Protein AF-A0A925BAC1-F1 (afdb_monomer_lite)

Radius of gyration: 27.64 Å; chains: 1; bounding box: 59×22×70 Å

Sequence (118 aa):
MSTNPIHIFDTTLRDGEQSPGASLNIDEKLEIARQLERLGVDVIEAGFPISSPGDFEAVRRIAALVQNATGRKAKTELFIRKFARVYTPIVVFLALGLTFIPYFSIENYVFNEWLYRA

Foldseek 3Di:
DDPDDDAAEEECQAVQCVDPPRHDALVNLLVVLVVCLVVVHPYYDNHDLVPDVRSVVSVVVSVVSNVVVVPDDDPVVVVVVVVCVPVVVVVVVVLVCQQCVVVVPPPPDDNVVSNVVD

Secondary structure (DSSP, 8-state):
---PPP--EE-HHHHHHTSTT----HHHHHHHHHHHHHTT-SEE----TTS-HHHHHHHHHHHHHHHHHHT---HHHHHHHHHHHHHHHHHHHHHHHHHHTGGGT-TT--HHHHHHH-

Structure (mmCIF, N/CA/C/O backbone):
data_AF-A0A925BAC1-F1
#
_entry.id   AF-A0A925BAC1-F1
#
loop_
_atom_site.group_PDB
_atom_site.id
_atom_site.type_symbol
_atom_site.label_atom_id
_atom_site.label_alt_id
_atom_site.label_comp_id
_atom_site.label_asym_id
_atom_site.label_entity_id
_atom_site.label_seq_id
_atom_site.pdbx_PDB_ins_code
_atom_site.Cartn_x
_atom_site.Cartn_y
_atom_site.Cartn_z
_atom_site.occupancy
_atom_site.B_iso_or_equiv
_atom_site.auth_seq_id
_atom_site.auth_comp_id
_atom_site.auth_asym_id
_atom_site.auth_atom_id
_atom_site.pdbx_PDB_model_num
ATOM 1 N N . MET A 1 1 ? -20.297 -2.056 -21.819 1.00 49.75 1 MET A N 1
ATOM 2 C CA . MET A 1 1 ? -20.835 -2.425 -20.492 1.00 49.75 1 MET A CA 1
ATOM 3 C C . MET A 1 1 ? -20.147 -1.544 -19.466 1.00 49.75 1 MET A C 1
ATOM 5 O O . MET A 1 1 ? -18.925 -1.522 -19.463 1.00 49.75 1 MET A O 1
ATOM 9 N N . SER A 1 2 ? -20.898 -0.774 -18.675 1.00 57.78 2 SER A N 1
ATOM 10 C CA . SER A 1 2 ? -20.331 -0.030 -17.543 1.00 57.78 2 SER A CA 1
ATOM 11 C C . SER A 1 2 ? -19.982 -1.032 -16.448 1.00 57.78 2 SER A C 1
ATOM 13 O O . SER A 1 2 ? -20.880 -1.671 -15.904 1.00 57.78 2 SER A O 1
ATOM 15 N N . THR A 1 3 ? -18.699 -1.224 -16.159 1.00 69.62 3 THR A N 1
ATOM 16 C CA . THR A 1 3 ? -18.260 -2.010 -15.004 1.00 69.62 3 THR A CA 1
ATOM 17 C C . THR A 1 3 ? -18.364 -1.121 -13.772 1.00 69.62 3 THR A C 1
ATOM 19 O O . THR A 1 3 ? -17.439 -0.365 -13.481 1.00 69.62 3 THR A O 1
ATOM 22 N N . ASN A 1 4 ? -19.498 -1.169 -13.073 1.00 83.44 4 ASN A N 1
ATOM 23 C CA . ASN A 1 4 ? -19.579 -0.551 -11.753 1.00 83.44 4 ASN A CA 1
ATOM 24 C C . ASN A 1 4 ? -18.695 -1.365 -10.795 1.00 83.44 4 ASN A C 1
ATOM 26 O O . ASN A 1 4 ? -18.922 -2.572 -10.669 1.00 83.44 4 ASN A O 1
ATOM 30 N N . PRO A 1 5 ? -17.682 -0.753 -10.158 1.00 82.25 5 PRO A N 1
ATOM 31 C CA . PRO A 1 5 ? -16.868 -1.449 -9.174 1.00 82.25 5 PRO A CA 1
ATOM 32 C C . PRO A 1 5 ? -17.745 -1.868 -7.986 1.00 82.25 5 PRO A C 1
ATOM 34 O O . PRO A 1 5 ? -18.562 -1.086 -7.500 1.00 82.25 5 PRO A O 1
ATOM 37 N N . ILE A 1 6 ? -17.603 -3.121 -7.552 1.00 87.69 6 ILE A N 1
ATOM 38 C CA . ILE A 1 6 ? -18.215 -3.628 -6.319 1.00 87.69 6 ILE A CA 1
ATOM 39 C C . ILE A 1 6 ? -17.236 -3.328 -5.188 1.00 87.69 6 ILE A C 1
ATOM 41 O O . ILE A 1 6 ? -16.074 -3.708 -5.293 1.00 87.69 6 ILE A O 1
ATOM 45 N N . HIS A 1 7 ? -17.715 -2.673 -4.132 1.00 90.06 7 HIS A N 1
ATOM 46 C CA . HIS A 1 7 ? -16.934 -2.397 -2.929 1.00 90.06 7 HIS A CA 1
ATOM 47 C C . HIS A 1 7 ? -17.448 -3.231 -1.755 1.00 90.06 7 HIS A C 1
ATOM 49 O O . HIS A 1 7 ? -18.659 -3.344 -1.550 1.00 90.06 7 HIS A O 1
ATOM 55 N N . ILE A 1 8 ? -16.524 -3.790 -0.982 1.00 91.88 8 ILE A N 1
ATOM 56 C CA . ILE A 1 8 ? -16.779 -4.554 0.234 1.00 91.88 8 ILE A CA 1
ATOM 57 C C . ILE A 1 8 ? -16.604 -3.623 1.437 1.00 91.88 8 ILE A C 1
ATOM 59 O O . ILE A 1 8 ? -15.530 -3.067 1.665 1.00 91.88 8 ILE A O 1
ATOM 63 N N . PHE A 1 9 ? -17.675 -3.468 2.209 1.00 94.31 9 PHE A N 1
ATOM 64 C CA . PHE A 1 9 ? -17.715 -2.692 3.445 1.00 94.31 9 PHE A CA 1
ATOM 65 C C . PHE A 1 9 ? -17.906 -3.644 4.628 1.00 94.31 9 PHE A C 1
ATOM 67 O O . PHE A 1 9 ? -18.839 -4.446 4.610 1.00 94.31 9 PHE A O 1
ATOM 74 N N . ASP A 1 10 ? -17.039 -3.557 5.636 1.00 95.38 10 ASP A N 1
ATOM 75 C CA . ASP A 1 10 ? -17.048 -4.442 6.803 1.00 95.38 10 ASP A CA 1
ATOM 76 C C . ASP A 1 10 ? -17.233 -3.662 8.114 1.00 95.38 10 ASP A C 1
ATOM 78 O O . ASP A 1 10 ? -16.545 -2.666 8.359 1.00 95.38 10 ASP A O 1
ATOM 82 N N . THR A 1 11 ? -18.144 -4.138 8.969 1.00 93.56 11 THR A N 1
ATOM 83 C CA . THR A 1 11 ? -18.478 -3.538 10.274 1.00 93.56 11 THR A CA 1
ATOM 84 C C . THR A 1 11 ? -18.026 -4.367 11.473 1.00 93.56 11 THR A C 1
ATOM 86 O O . THR A 1 11 ? -18.348 -4.019 12.609 1.00 93.56 11 THR A O 1
ATOM 89 N N . THR A 1 12 ? -17.252 -5.437 11.265 1.00 93.12 12 THR A N 1
ATOM 90 C CA . THR A 1 12 ? -16.894 -6.420 12.302 1.00 93.12 12 THR A CA 1
ATOM 91 C C . THR A 1 12 ? -16.284 -5.766 13.540 1.00 93.12 12 THR A C 1
ATOM 93 O O . THR A 1 12 ? -16.608 -6.144 14.663 1.00 93.12 12 THR A O 1
ATOM 96 N N . LEU A 1 13 ? -15.418 -4.764 13.358 1.00 92.38 13 LEU A N 1
ATOM 97 C CA . LEU A 1 13 ? -14.750 -4.079 14.470 1.00 92.38 13 LEU A CA 1
ATOM 98 C C . LEU A 1 13 ? -15.701 -3.222 15.310 1.00 92.38 13 LEU A C 1
ATOM 100 O O . LEU A 1 13 ? -15.531 -3.153 16.524 1.00 92.38 13 LEU A O 1
ATOM 104 N N . ARG A 1 14 ? -16.687 -2.578 14.678 1.00 90.50 14 ARG A N 1
ATOM 105 C CA . ARG A 1 14 ? -17.700 -1.771 15.364 1.00 90.50 14 ARG A CA 1
ATOM 106 C C . ARG A 1 14 ? -18.752 -2.656 16.028 1.00 90.50 14 ARG A C 1
ATOM 108 O O . ARG A 1 14 ? -19.011 -2.505 17.218 1.00 90.50 14 ARG A O 1
ATOM 115 N N . ASP A 1 15 ? -19.360 -3.561 15.268 1.00 88.62 15 ASP A N 1
ATOM 116 C CA . ASP A 1 15 ? -20.514 -4.344 15.725 1.00 88.62 15 ASP A CA 1
ATOM 117 C C . ASP A 1 15 ? -20.095 -5.491 16.658 1.00 88.62 15 ASP A C 1
ATOM 119 O O . ASP A 1 15 ? -20.841 -5.878 17.562 1.00 88.62 15 ASP A O 1
ATOM 123 N N . GLY A 1 16 ? -18.871 -6.006 16.494 1.00 84.56 16 GLY A N 1
ATOM 124 C CA . GLY A 1 16 ? -18.306 -7.049 17.349 1.00 84.56 16 GLY A CA 1
ATOM 125 C C . GLY A 1 16 ? -18.188 -6.624 18.812 1.00 84.56 16 GLY A C 1
ATOM 126 O O . GLY A 1 16 ? -18.440 -7.432 19.697 1.00 84.56 16 GLY A O 1
ATOM 127 N N . GLU A 1 17 ? -17.891 -5.352 19.078 1.00 80.94 17 GLU A N 1
ATOM 128 C CA . GLU A 1 17 ? -17.818 -4.792 20.436 1.00 80.94 17 GLU A CA 1
ATOM 129 C C . GLU A 1 17 ? -19.199 -4.451 21.027 1.00 80.94 17 GLU A C 1
ATOM 131 O O . GLU A 1 17 ? -19.353 -4.314 22.239 1.00 80.94 17 GLU A O 1
ATOM 136 N N . GLN A 1 18 ? -20.232 -4.333 20.186 1.00 79.06 18 GLN A N 1
ATOM 137 C CA . GLN A 1 18 ? -21.615 -4.109 20.627 1.00 79.06 18 GLN A CA 1
ATOM 138 C C . GLN A 1 18 ? -22.332 -5.413 21.011 1.00 79.06 18 GLN A C 1
ATOM 140 O O . GLN A 1 18 ? -23.448 -5.379 21.537 1.00 79.06 18 GLN A O 1
ATOM 145 N N . SER A 1 19 ? -21.700 -6.565 20.773 1.00 81.25 19 SER A N 1
ATOM 146 C CA . SER A 1 19 ? -22.251 -7.870 21.124 1.00 81.25 19 SER A CA 1
ATOM 147 C C . SER A 1 19 ? -22.075 -8.161 22.625 1.00 81.25 19 SER A C 1
ATOM 149 O O . SER A 1 19 ? -20.984 -7.981 23.169 1.00 81.25 19 SER A O 1
ATOM 151 N N . PRO A 1 20 ? -23.115 -8.643 23.334 1.00 78.19 20 PRO A N 1
ATOM 152 C CA . PRO A 1 20 ? -23.018 -8.944 24.761 1.00 78.19 20 PRO A CA 1
ATOM 153 C C . PRO A 1 20 ? -21.889 -9.935 25.068 1.00 78.19 20 PRO A C 1
ATOM 155 O O . PRO A 1 20 ? -21.842 -11.027 24.507 1.00 78.19 20 PRO A O 1
ATOM 158 N N . GLY A 1 21 ? -20.991 -9.562 25.982 1.00 77.25 21 GLY A N 1
ATOM 159 C CA . GLY A 1 21 ? -19.849 -10.398 26.371 1.00 77.25 21 GLY A CA 1
ATOM 160 C C . GLY A 1 21 ? -18.669 -10.378 25.393 1.00 77.25 21 GLY A C 1
ATOM 161 O O . GLY A 1 21 ? -17.663 -11.027 25.670 1.00 77.25 21 GLY A O 1
ATOM 162 N N . ALA A 1 22 ? -18.751 -9.618 24.299 1.00 74.00 22 ALA A N 1
ATOM 163 C CA . ALA A 1 22 ? -17.647 -9.389 23.379 1.00 74.00 22 ALA A CA 1
ATOM 164 C C . ALA A 1 22 ? -17.096 -7.975 23.599 1.00 74.00 22 ALA A C 1
ATOM 166 O O . ALA A 1 22 ? -17.654 -6.984 23.142 1.00 74.00 22 ALA A O 1
ATOM 167 N N . SER A 1 23 ? -15.998 -7.880 24.344 1.00 80.12 23 SER A N 1
ATOM 168 C CA . SER A 1 23 ? -15.219 -6.650 24.474 1.00 80.12 23 SER A CA 1
ATOM 169 C C . SER A 1 23 ? -13.878 -6.899 23.808 1.00 80.12 23 SER A C 1
ATOM 171 O O . SER A 1 23 ? -13.166 -7.818 24.206 1.00 80.12 23 SER A O 1
ATOM 173 N N . LEU A 1 24 ? -13.569 -6.122 22.771 1.00 86.25 24 LEU A N 1
ATOM 174 C CA . LEU A 1 24 ? -12.311 -6.240 22.046 1.00 86.25 24 LEU A CA 1
ATOM 175 C C . LEU A 1 24 ? -11.313 -5.240 22.615 1.00 86.25 24 LEU A C 1
ATOM 177 O O . LEU A 1 24 ? -11.563 -4.033 22.626 1.00 86.25 24 LEU A O 1
ATOM 181 N N . ASN A 1 25 ? -10.152 -5.722 23.035 1.00 89.44 25 ASN A N 1
ATOM 182 C CA . ASN A 1 25 ? -9.044 -4.835 23.353 1.00 89.44 25 ASN A CA 1
ATOM 183 C C . ASN A 1 25 ? -8.399 -4.274 22.067 1.00 89.44 25 ASN A C 1
ATOM 185 O O . ASN A 1 25 ? -8.677 -4.709 20.947 1.00 89.44 25 ASN A O 1
ATOM 189 N N . ILE A 1 26 ? -7.516 -3.283 22.219 1.00 90.31 26 ILE A N 1
ATOM 190 C CA . ILE A 1 26 ? -6.866 -2.607 21.083 1.00 90.31 26 ILE A CA 1
ATOM 191 C C . ILE A 1 26 ? -6.090 -3.594 20.196 1.00 90.31 26 ILE A C 1
ATOM 193 O O . ILE A 1 26 ? -6.121 -3.468 18.972 1.00 90.31 26 ILE A O 1
ATOM 197 N N . ASP A 1 27 ? -5.403 -4.570 20.787 1.00 91.50 27 ASP A N 1
ATOM 198 C CA . ASP A 1 27 ? -4.573 -5.523 20.047 1.00 91.50 27 ASP A CA 1
ATOM 199 C C . ASP A 1 27 ? -5.429 -6.532 19.265 1.00 91.50 27 ASP A C 1
ATOM 201 O O . ASP A 1 27 ? -5.118 -6.841 18.114 1.00 91.50 27 ASP A O 1
ATOM 205 N N . GLU A 1 28 ? -6.557 -6.971 19.828 1.00 92.00 28 GLU A N 1
ATOM 206 C CA . GLU A 1 28 ? -7.553 -7.799 19.135 1.00 92.00 28 GLU A CA 1
ATOM 207 C C . GLU A 1 28 ? -8.182 -7.048 17.957 1.00 92.00 28 GLU A C 1
ATOM 209 O O . GLU A 1 28 ? -8.260 -7.590 16.851 1.00 92.00 28 GLU A O 1
ATOM 214 N N . LYS A 1 29 ? -8.555 -5.773 18.155 1.00 92.50 29 LYS A N 1
ATOM 215 C CA . LYS A 1 29 ? -9.055 -4.915 17.068 1.00 92.50 29 LYS A CA 1
ATOM 216 C C . LYS A 1 29 ? -8.017 -4.780 15.946 1.00 92.50 29 LYS A C 1
ATOM 218 O O . LYS A 1 29 ? -8.367 -4.834 14.769 1.00 92.50 29 LYS A O 1
ATOM 223 N N . LEU A 1 30 ? -6.732 -4.644 16.281 1.00 93.00 30 LEU A N 1
ATOM 224 C CA . LEU A 1 30 ? -5.656 -4.562 15.287 1.00 93.00 30 LEU A CA 1
ATOM 225 C C . LEU A 1 30 ? -5.449 -5.866 14.516 1.00 93.00 30 LEU A C 1
ATOM 227 O O . LEU A 1 30 ? -5.160 -5.818 13.318 1.00 93.00 30 LEU A O 1
ATOM 231 N N . GLU A 1 31 ? -5.583 -7.013 15.177 1.00 93.12 31 GLU A N 1
ATOM 232 C CA . GLU A 1 31 ? -5.455 -8.306 14.509 1.00 93.12 31 GLU A CA 1
ATOM 233 C C . GLU A 1 31 ? -6.620 -8.548 13.546 1.00 93.12 31 GLU A C 1
ATOM 235 O O . GLU A 1 31 ? -6.385 -8.891 12.388 1.00 93.12 31 GLU A O 1
ATOM 240 N N . ILE A 1 32 ? -7.858 -8.266 13.962 1.00 93.44 32 ILE A N 1
ATOM 241 C CA . ILE A 1 32 ? -9.029 -8.346 13.078 1.00 93.44 32 ILE A CA 1
ATOM 242 C C . ILE A 1 32 ? -8.869 -7.382 11.894 1.00 93.44 32 ILE A C 1
ATOM 244 O O . ILE A 1 32 ? -9.021 -7.800 10.746 1.00 93.44 32 ILE A O 1
ATOM 248 N N . ALA A 1 33 ? -8.476 -6.126 12.137 1.00 94.00 33 ALA A N 1
ATOM 249 C CA . ALA A 1 33 ? -8.243 -5.146 11.074 1.00 94.00 33 ALA A CA 1
ATOM 250 C C . ALA A 1 33 ? -7.205 -5.624 10.044 1.00 94.00 33 ALA A C 1
ATOM 252 O O . ALA A 1 33 ? -7.377 -5.419 8.842 1.00 94.00 33 ALA A O 1
ATOM 253 N N . ARG A 1 34 ? -6.142 -6.300 10.499 1.00 92.38 34 ARG A N 1
ATOM 254 C CA . ARG A 1 34 ? -5.124 -6.896 9.624 1.00 92.38 34 ARG A CA 1
ATOM 255 C C . ARG A 1 34 ? -5.691 -8.028 8.768 1.00 92.38 34 ARG A C 1
ATOM 257 O O . ARG A 1 34 ? -5.309 -8.151 7.607 1.00 92.38 34 ARG A O 1
ATOM 264 N N . GLN A 1 35 ? -6.573 -8.861 9.317 1.00 93.06 35 GLN A N 1
ATOM 265 C CA . GLN A 1 35 ? -7.205 -9.930 8.541 1.00 93.06 35 GLN A CA 1
ATOM 266 C C . GLN A 1 35 ? -8.192 -9.369 7.510 1.00 93.06 35 GLN A C 1
ATOM 268 O O . GLN A 1 35 ? -8.154 -9.803 6.361 1.00 93.06 35 GLN A O 1
ATOM 273 N N . LEU A 1 36 ? -9.009 -8.376 7.879 1.00 93.06 36 LEU A N 1
ATOM 274 C CA . LEU A 1 36 ? -9.928 -7.698 6.955 1.00 93.06 36 LEU A CA 1
ATOM 275 C C . LEU A 1 36 ? -9.179 -7.045 5.784 1.00 93.06 36 LEU A C 1
ATOM 277 O O . LEU A 1 36 ? -9.564 -7.212 4.629 1.00 93.06 36 LEU A O 1
ATOM 281 N N . GLU A 1 37 ? -8.055 -6.381 6.063 1.00 90.12 37 GLU A N 1
ATOM 282 C CA . GLU A 1 37 ? -7.184 -5.820 5.025 1.00 90.12 37 GLU A C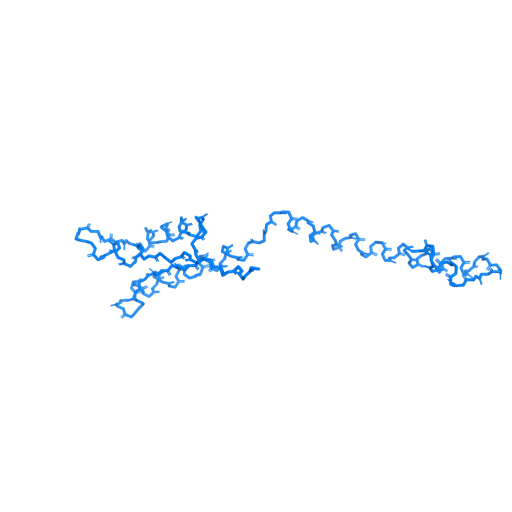A 1
ATOM 283 C C . GLU A 1 37 ? -6.629 -6.909 4.099 1.00 90.12 37 GLU A C 1
ATOM 285 O O . GLU A 1 37 ? -6.727 -6.800 2.878 1.00 90.12 37 GLU A O 1
ATOM 290 N N . ARG A 1 38 ? -6.122 -8.011 4.662 1.00 88.31 38 ARG A N 1
ATOM 291 C CA . ARG A 1 38 ? -5.588 -9.138 3.887 1.00 88.31 38 ARG A CA 1
ATOM 292 C C . ARG A 1 38 ? -6.648 -9.832 3.021 1.00 88.31 38 ARG A C 1
ATOM 294 O O . ARG A 1 38 ? -6.295 -10.410 1.992 1.00 88.31 38 ARG A O 1
ATOM 301 N N . LEU A 1 39 ? -7.916 -9.800 3.430 1.00 90.06 39 LEU A N 1
ATOM 302 C CA . LEU A 1 39 ? -9.054 -10.300 2.651 1.00 90.06 39 LEU A CA 1
ATOM 303 C C . LEU A 1 39 ? -9.452 -9.359 1.503 1.00 90.06 39 LEU A C 1
ATOM 305 O O . LEU A 1 39 ? -10.235 -9.763 0.646 1.00 90.06 39 LEU A O 1
ATOM 309 N N . GLY A 1 40 ? -8.891 -8.148 1.448 1.00 88.19 40 GLY A N 1
ATOM 310 C CA . GLY A 1 40 ? -9.173 -7.170 0.401 1.00 88.19 40 GLY A CA 1
ATOM 311 C C . GLY A 1 40 ? -10.470 -6.396 0.621 1.00 88.19 40 GLY A C 1
ATOM 312 O O . GLY A 1 40 ? -11.096 -5.995 -0.354 1.00 88.19 40 GLY A O 1
ATOM 313 N N . VAL A 1 41 ? -10.889 -6.204 1.876 1.00 91.94 41 VAL A N 1
ATOM 314 C CA . VAL A 1 41 ? -12.013 -5.318 2.211 1.00 91.94 41 VAL A CA 1
ATOM 315 C C . VAL A 1 41 ? -11.659 -3.875 1.835 1.00 91.94 41 VAL A C 1
ATOM 317 O O . VAL A 1 41 ? -10.601 -3.376 2.218 1.00 91.94 41 VAL A O 1
ATOM 320 N N . ASP A 1 42 ? -12.546 -3.193 1.108 1.00 90.38 42 ASP A N 1
ATOM 321 C CA . ASP A 1 42 ? -12.320 -1.818 0.647 1.00 90.38 42 ASP A CA 1
ATOM 322 C C . ASP A 1 42 ? -12.458 -0.792 1.777 1.00 90.38 42 ASP A C 1
ATOM 324 O O . ASP A 1 42 ? -11.715 0.190 1.835 1.00 90.38 42 ASP A O 1
ATOM 328 N N . VAL A 1 43 ? -13.431 -0.996 2.669 1.00 91.56 43 VAL A N 1
ATOM 329 C CA . VAL A 1 43 ? -13.753 -0.064 3.753 1.00 91.56 43 VAL A CA 1
ATOM 330 C C . VAL A 1 43 ? -14.001 -0.831 5.046 1.00 91.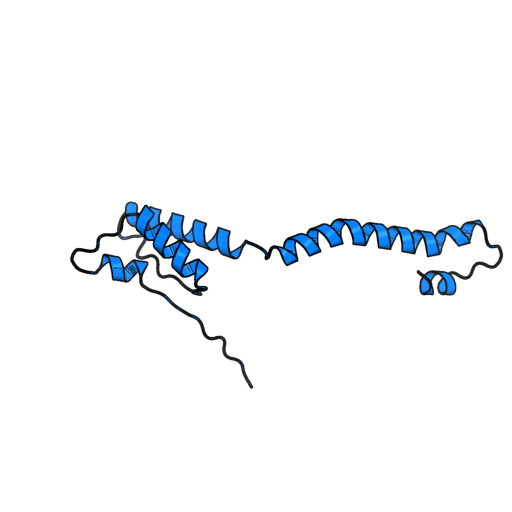56 43 VAL A C 1
ATOM 332 O O . VAL A 1 43 ? -14.853 -1.713 5.100 1.00 91.56 43 VAL A O 1
ATOM 335 N N . ILE A 1 44 ? -13.273 -0.459 6.100 1.00 93.69 44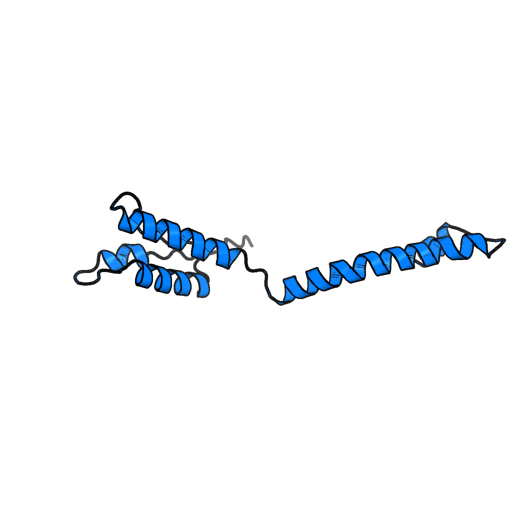 ILE A N 1
ATOM 336 C CA . ILE A 1 44 ? -13.393 -1.047 7.437 1.00 93.69 44 ILE A CA 1
ATOM 337 C C . ILE A 1 44 ? -13.954 0.010 8.387 1.00 93.69 44 ILE A C 1
ATOM 339 O O . ILE A 1 44 ? -13.350 1.071 8.571 1.00 93.69 44 ILE A O 1
ATOM 343 N N . GLU A 1 45 ? -15.073 -0.288 9.037 1.00 94.25 45 GLU A N 1
ATOM 344 C CA . GLU A 1 45 ? -15.627 0.553 10.091 1.00 94.25 45 GLU A CA 1
ATOM 345 C C . GLU A 1 45 ? -15.006 0.201 11.451 1.00 94.25 45 GLU A C 1
ATOM 347 O O . GLU A 1 45 ? -15.395 -0.752 12.119 1.00 94.25 45 GLU A O 1
ATOM 352 N N . ALA A 1 46 ? -14.009 0.987 11.865 1.00 92.25 46 ALA A N 1
ATOM 353 C CA . ALA A 1 46 ? -13.182 0.717 13.045 1.00 92.25 46 ALA A CA 1
ATOM 354 C C . ALA A 1 46 ? -13.814 1.111 14.402 1.00 92.25 46 ALA A C 1
ATOM 356 O O . ALA A 1 46 ? -13.171 0.937 15.437 1.00 92.25 46 ALA A O 1
ATOM 357 N N . GLY A 1 47 ? -15.033 1.662 14.405 1.00 90.19 47 GLY A N 1
ATOM 358 C CA . GLY A 1 47 ? -15.728 2.165 15.596 1.00 90.19 47 GLY A CA 1
ATOM 359 C C . GLY A 1 47 ? -15.768 3.696 15.687 1.00 90.19 47 GLY A C 1
ATOM 360 O O . GLY A 1 47 ? -15.617 4.401 14.689 1.00 90.19 47 GLY A O 1
ATOM 361 N N . PHE A 1 48 ? -15.988 4.221 16.896 1.00 90.38 48 PHE A N 1
ATOM 362 C CA . PHE A 1 48 ? -16.223 5.648 17.145 1.00 90.38 48 PHE A CA 1
ATOM 363 C C . PHE A 1 48 ? -15.088 6.273 17.980 1.00 90.38 48 PHE A C 1
ATOM 365 O O . PHE A 1 48 ? -15.084 6.123 19.200 1.00 90.38 48 PHE A O 1
ATOM 372 N N . PRO A 1 49 ? -14.159 7.047 17.379 1.00 91.12 49 PRO A N 1
ATOM 373 C CA . PRO A 1 49 ? -13.017 7.637 18.093 1.00 91.12 49 PRO A CA 1
ATOM 374 C C . PRO A 1 49 ? -13.396 8.573 19.245 1.00 91.12 49 PRO A C 1
ATOM 376 O O . PRO A 1 49 ? -12.587 8.831 20.127 1.00 91.12 49 PRO A O 1
ATOM 379 N N . ILE A 1 50 ? -14.608 9.132 19.207 1.00 92.75 50 ILE A N 1
ATOM 380 C CA . ILE A 1 50 ? -15.102 10.082 20.208 1.00 92.75 50 ILE A CA 1
ATOM 381 C C . ILE A 1 50 ? -15.623 9.391 21.476 1.00 92.75 50 ILE A C 1
ATOM 383 O O . ILE A 1 50 ? -15.789 10.052 22.497 1.00 92.75 50 ILE A O 1
ATOM 387 N N . SER A 1 51 ? -15.877 8.080 21.429 1.00 89.56 51 SER A N 1
ATOM 388 C CA . SER A 1 51 ? -16.470 7.336 22.545 1.00 89.56 51 SER A CA 1
ATOM 389 C C . SER A 1 51 ? -15.549 7.268 23.759 1.00 89.56 51 SER A C 1
ATOM 391 O O . SER A 1 51 ? -16.009 7.394 24.893 1.00 89.56 51 SER A O 1
ATOM 393 N N . SER A 1 52 ? -14.245 7.083 23.538 1.00 89.88 52 SER A N 1
ATOM 394 C CA . SER A 1 52 ? -13.256 7.004 24.609 1.00 89.88 52 SER A CA 1
ATOM 395 C C . SER A 1 52 ? -11.827 7.254 24.098 1.00 89.88 52 SER A C 1
ATOM 397 O O . SER A 1 52 ? -11.557 7.089 22.905 1.00 89.88 52 SER A O 1
ATOM 399 N N . PRO A 1 53 ? -10.862 7.578 24.984 1.00 91.44 53 PRO A N 1
ATOM 400 C CA . PRO A 1 53 ? -9.444 7.622 24.616 1.00 91.44 53 PRO A CA 1
ATOM 401 C C . PRO A 1 53 ? -8.912 6.290 24.062 1.00 91.44 53 PRO A C 1
ATOM 403 O O . PRO A 1 53 ? -8.011 6.287 23.224 1.00 91.44 53 PRO A O 1
ATOM 406 N N . GLY A 1 54 ? -9.468 5.160 24.517 1.00 89.12 54 GLY A N 1
ATOM 407 C CA . GLY A 1 54 ? -9.113 3.828 24.025 1.00 89.12 54 GLY A CA 1
ATOM 408 C C . GLY A 1 54 ? -9.580 3.601 22.588 1.00 89.12 54 GLY A C 1
ATOM 409 O O . GLY A 1 54 ? -8.799 3.136 21.760 1.00 89.12 54 GLY A O 1
ATOM 410 N N . ASP A 1 55 ? -10.812 4.005 22.269 1.00 90.19 55 ASP A N 1
ATOM 411 C CA . ASP A 1 55 ? -11.356 3.928 20.908 1.00 90.19 55 ASP A CA 1
ATOM 412 C C . ASP A 1 55 ? -10.619 4.854 19.950 1.00 90.19 55 ASP A C 1
ATOM 414 O O . ASP A 1 55 ? -10.316 4.469 18.820 1.00 90.19 55 ASP A O 1
ATOM 418 N N . PHE A 1 56 ? -10.258 6.054 20.411 1.00 93.62 56 PHE A N 1
ATOM 419 C CA . PHE A 1 56 ? -9.418 6.958 19.638 1.00 93.62 56 PHE A CA 1
ATOM 420 C C . PHE A 1 56 ? -8.087 6.301 19.256 1.00 93.62 56 PHE A C 1
ATOM 422 O O . PHE A 1 56 ? -7.701 6.301 18.084 1.00 93.62 56 PHE A O 1
ATOM 429 N N . GLU A 1 57 ? -7.390 5.709 20.230 1.00 94.25 57 GLU A N 1
ATOM 430 C CA . GLU A 1 57 ? -6.107 5.050 19.986 1.00 94.25 57 GLU A CA 1
ATOM 431 C C . GLU A 1 57 ? -6.260 3.813 19.089 1.00 94.25 57 GLU A C 1
ATOM 433 O O . GLU A 1 57 ? -5.432 3.603 18.199 1.00 94.25 57 GLU A O 1
ATOM 438 N N . ALA A 1 58 ? -7.330 3.031 19.262 1.00 92.88 58 ALA A N 1
ATOM 439 C CA . ALA A 1 58 ? -7.638 1.891 18.404 1.00 92.88 58 ALA A CA 1
ATOM 440 C C . ALA A 1 58 ? -7.818 2.325 16.943 1.00 92.88 58 ALA A C 1
ATOM 442 O O . ALA A 1 58 ? -7.092 1.843 16.070 1.00 92.88 58 ALA A O 1
ATOM 443 N N . VAL A 1 59 ? -8.711 3.287 16.675 1.00 94.44 59 VAL A N 1
ATOM 444 C CA . VAL A 1 59 ? -8.964 3.780 15.311 1.00 94.44 59 VAL A CA 1
ATOM 445 C C . VAL A 1 59 ? -7.701 4.392 14.706 1.00 94.44 59 VAL A C 1
ATOM 447 O O . VAL A 1 59 ? -7.378 4.116 13.548 1.00 94.44 59 VAL A O 1
ATOM 450 N N . ARG A 1 60 ? -6.925 5.157 15.485 1.00 95.31 60 ARG A N 1
ATOM 451 C CA . ARG A 1 60 ? -5.652 5.737 15.031 1.00 95.31 60 ARG A CA 1
ATOM 452 C C . ARG A 1 60 ? -4.657 4.660 14.592 1.00 95.31 60 ARG A C 1
ATOM 454 O O . ARG A 1 60 ? -4.029 4.794 13.540 1.00 95.31 60 ARG A O 1
ATOM 461 N N . ARG A 1 61 ? -4.491 3.595 15.384 1.00 94.88 61 ARG A N 1
ATOM 462 C CA . ARG A 1 61 ? -3.572 2.495 15.055 1.00 94.88 61 ARG A CA 1
ATOM 463 C C . ARG A 1 61 ? -4.064 1.668 13.871 1.00 94.88 61 ARG A C 1
ATOM 465 O O . ARG A 1 61 ? -3.249 1.319 13.021 1.00 94.88 61 ARG A O 1
ATOM 472 N N . ILE A 1 62 ? -5.367 1.395 13.788 1.00 93.69 62 ILE A N 1
ATOM 473 C CA . ILE A 1 62 ? -5.974 0.675 12.659 1.00 93.69 62 ILE A CA 1
ATOM 474 C C . ILE A 1 62 ? -5.746 1.448 11.359 1.00 93.69 62 ILE A C 1
ATOM 476 O O . ILE A 1 62 ? -5.244 0.878 10.393 1.00 93.69 62 ILE A O 1
ATOM 480 N N . ALA A 1 63 ? -6.014 2.757 11.349 1.00 92.50 63 ALA A N 1
ATOM 481 C CA . AL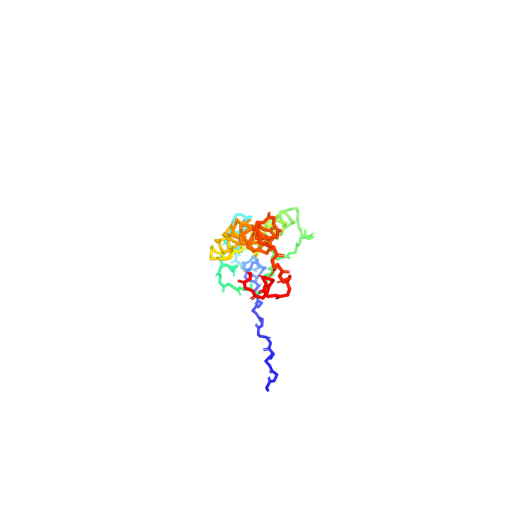A A 1 63 ? -5.779 3.601 10.180 1.00 92.50 63 ALA A CA 1
ATOM 482 C C . ALA A 1 63 ? -4.309 3.562 9.728 1.00 92.50 63 ALA A C 1
ATOM 484 O O . ALA A 1 63 ? -4.025 3.384 8.542 1.00 92.50 63 ALA A O 1
ATOM 485 N N . ALA A 1 64 ? -3.364 3.659 10.670 1.00 91.44 64 ALA A N 1
ATOM 486 C CA . ALA A 1 64 ? -1.937 3.561 10.367 1.00 91.44 64 ALA A CA 1
ATOM 487 C C . ALA A 1 64 ? -1.542 2.174 9.826 1.00 91.44 64 ALA A C 1
ATOM 489 O O . ALA A 1 64 ? -0.695 2.072 8.936 1.00 91.44 64 ALA A O 1
ATOM 490 N N . LEU A 1 65 ? -2.137 1.098 10.347 1.00 89.12 65 LEU A N 1
ATOM 491 C CA . LEU A 1 65 ? -1.890 -0.270 9.890 1.00 89.12 65 LEU A CA 1
ATOM 492 C C . LEU A 1 65 ? -2.354 -0.460 8.443 1.00 89.12 65 LEU A C 1
ATOM 494 O O . LEU A 1 65 ? -1.564 -0.917 7.614 1.00 89.12 65 LEU A O 1
ATOM 498 N N . VAL A 1 66 ? -3.593 -0.068 8.139 1.00 85.75 66 VAL A N 1
ATOM 499 C CA . VAL A 1 66 ? -4.202 -0.239 6.812 1.00 85.75 66 VAL A CA 1
ATOM 500 C C . VAL A 1 66 ? -3.476 0.610 5.765 1.00 85.75 66 VAL A C 1
ATOM 502 O O . VAL A 1 66 ? -3.087 0.088 4.723 1.00 85.75 66 VAL A O 1
ATOM 505 N N . GLN A 1 67 ? -3.160 1.878 6.061 1.00 81.62 67 GLN A N 1
ATOM 506 C CA . GLN A 1 67 ? -2.398 2.741 5.141 1.00 81.62 67 GLN A CA 1
ATOM 507 C C . GLN A 1 67 ? -1.024 2.160 4.776 1.00 81.62 67 GLN A C 1
ATOM 509 O O . GLN A 1 67 ? -0.616 2.178 3.611 1.00 81.62 67 GLN A O 1
ATOM 514 N N . ASN A 1 68 ? -0.305 1.618 5.762 1.00 74.69 68 ASN A N 1
ATOM 515 C CA . ASN A 1 68 ? 0.994 0.989 5.527 1.00 74.69 68 ASN A CA 1
ATOM 516 C C . ASN A 1 68 ? 0.892 -0.286 4.685 1.00 74.69 68 ASN A C 1
ATOM 518 O O . ASN A 1 68 ? 1.873 -0.660 4.041 1.00 74.69 68 ASN A O 1
ATOM 522 N N . ALA A 1 69 ? -0.250 -0.971 4.708 1.00 72.06 69 ALA A N 1
ATOM 523 C CA . ALA A 1 69 ? -0.478 -2.178 3.932 1.00 72.06 69 ALA A CA 1
ATOM 524 C C . ALA A 1 69 ? -0.838 -1.849 2.474 1.00 72.06 69 ALA A C 1
ATOM 526 O O . ALA A 1 69 ? -0.180 -2.359 1.567 1.00 72.06 69 ALA A O 1
ATOM 527 N N . THR A 1 70 ? -1.733 -0.881 2.240 1.00 69.31 70 THR A N 1
ATOM 528 C CA . THR A 1 70 ? -2.070 -0.379 0.892 1.00 69.31 70 THR A CA 1
ATOM 529 C C . THR A 1 70 ? -0.856 0.218 0.169 1.00 69.31 70 THR A C 1
ATOM 531 O O . THR A 1 70 ? -0.720 0.107 -1.049 1.00 69.31 70 THR A O 1
ATOM 534 N N . GLY A 1 71 ? 0.084 0.817 0.909 1.00 67.69 71 GLY A N 1
ATOM 535 C CA . GLY A 1 71 ? 1.340 1.330 0.354 1.00 67.69 71 GLY A CA 1
ATOM 536 C C . GLY A 1 71 ? 2.325 0.252 -0.127 1.00 67.69 71 GLY A C 1
ATOM 537 O O . GLY A 1 71 ? 3.318 0.579 -0.790 1.00 67.69 71 GLY A O 1
ATOM 538 N N . ARG A 1 72 ? 2.098 -1.034 0.181 1.00 71.75 72 ARG A N 1
ATOM 539 C CA . ARG A 1 72 ? 3.004 -2.122 -0.214 1.00 71.75 72 ARG A CA 1
ATOM 540 C C . ARG A 1 72 ? 2.831 -2.435 -1.691 1.00 71.75 72 ARG A C 1
ATOM 542 O O . ARG A 1 72 ? 1.927 -3.148 -2.109 1.00 71.75 72 ARG A O 1
ATOM 549 N N . LYS A 1 73 ? 3.773 -1.945 -2.493 1.00 74.25 73 LYS A N 1
ATOM 550 C CA . LYS A 1 73 ? 3.904 -2.356 -3.891 1.00 74.25 73 LYS A CA 1
ATOM 551 C C . LYS A 1 73 ? 4.186 -3.854 -3.986 1.00 74.25 73 LYS A C 1
ATOM 553 O O . LYS A 1 73 ? 4.948 -4.403 -3.183 1.00 74.25 73 LYS A O 1
ATOM 558 N N . ALA A 1 74 ? 3.609 -4.503 -4.995 1.00 80.69 74 ALA A N 1
ATOM 559 C CA . ALA A 1 74 ? 3.850 -5.916 -5.255 1.00 80.69 74 ALA A CA 1
ATOM 560 C C . ALA A 1 74 ? 5.356 -6.188 -5.421 1.00 80.69 74 ALA A C 1
ATOM 562 O O . ALA A 1 74 ? 6.091 -5.373 -5.987 1.00 80.69 74 ALA A O 1
ATOM 563 N N . LYS A 1 75 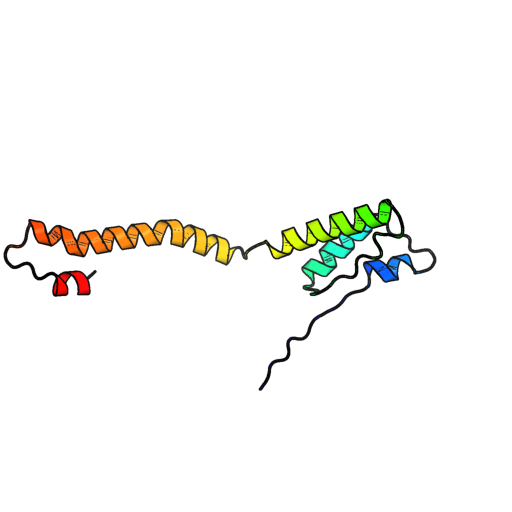? 5.825 -7.361 -4.969 1.00 79.19 75 LYS A N 1
ATOM 564 C CA . LYS A 1 75 ? 7.244 -7.759 -5.079 1.00 79.19 75 LYS A CA 1
ATOM 565 C C . LYS A 1 75 ? 7.771 -7.622 -6.515 1.00 79.19 75 LYS A C 1
ATOM 567 O O . LYS A 1 75 ? 8.891 -7.159 -6.714 1.00 79.19 75 LYS A O 1
ATOM 572 N N . THR A 1 76 ? 6.941 -7.952 -7.503 1.00 85.25 76 THR A N 1
ATOM 573 C CA . THR A 1 76 ? 7.263 -7.822 -8.930 1.00 85.25 76 THR A CA 1
ATOM 574 C C . THR A 1 76 ? 7.420 -6.364 -9.367 1.00 85.25 76 THR A C 1
ATOM 576 O O . THR A 1 76 ? 8.369 -6.046 -10.077 1.00 85.25 76 THR A O 1
ATOM 579 N N . GLU A 1 77 ? 6.564 -5.449 -8.898 1.00 87.25 77 GLU A N 1
ATOM 580 C CA . GLU A 1 77 ? 6.702 -4.012 -9.188 1.00 87.25 77 GLU A CA 1
ATOM 581 C C . GLU A 1 77 ? 8.001 -3.460 -8.592 1.00 87.25 77 GLU A C 1
ATOM 583 O O . GLU A 1 77 ? 8.740 -2.735 -9.256 1.00 87.25 77 GLU A O 1
ATOM 588 N N . LEU A 1 78 ? 8.323 -3.843 -7.353 1.00 85.88 78 LEU A N 1
ATOM 589 C CA . LEU A 1 78 ? 9.566 -3.434 -6.698 1.00 85.88 78 LEU A CA 1
ATOM 590 C C . LEU A 1 78 ? 10.801 -3.918 -7.466 1.00 85.88 78 LEU A C 1
ATOM 592 O O . LEU A 1 78 ? 11.766 -3.160 -7.605 1.00 85.88 78 LEU A O 1
ATOM 596 N N . PHE A 1 79 ? 10.759 -5.146 -7.984 1.00 90.31 79 PHE A N 1
ATOM 597 C CA . PHE A 1 79 ? 11.808 -5.696 -8.835 1.00 90.31 79 PHE A CA 1
ATOM 598 C C . PHE A 1 79 ? 11.952 -4.901 -10.136 1.00 90.31 79 PHE A C 1
ATOM 600 O O . PHE A 1 79 ? 13.040 -4.393 -10.408 1.00 90.31 79 PHE A O 1
ATOM 607 N N . ILE A 1 80 ? 10.861 -4.720 -10.891 1.00 91.50 80 ILE A N 1
ATOM 608 C CA . ILE A 1 80 ? 10.869 -3.984 -12.166 1.00 91.50 80 ILE A CA 1
ATOM 609 C C . ILE A 1 80 ? 11.351 -2.550 -11.949 1.00 91.50 80 ILE A C 1
ATOM 611 O O . ILE A 1 80 ? 12.198 -2.066 -12.693 1.00 91.50 80 ILE A O 1
ATOM 615 N N . ARG A 1 81 ? 10.896 -1.882 -10.885 1.00 92.31 81 ARG A N 1
ATOM 616 C CA . ARG A 1 81 ? 11.330 -0.523 -10.546 1.00 92.31 81 ARG A CA 1
ATOM 617 C C . ARG A 1 81 ? 12.829 -0.451 -10.257 1.00 92.31 81 ARG A C 1
ATOM 619 O O . ARG A 1 81 ? 13.488 0.503 -10.667 1.00 92.31 81 ARG A O 1
ATOM 626 N N . LYS A 1 82 ? 13.378 -1.433 -9.534 1.00 90.69 82 LYS A N 1
ATOM 627 C CA . LYS A 1 82 ? 14.817 -1.498 -9.242 1.00 90.69 82 LYS A CA 1
ATOM 628 C C . LYS A 1 82 ? 15.628 -1.798 -10.505 1.00 90.69 82 LYS A C 1
ATOM 630 O O . LYS A 1 82 ? 16.654 -1.159 -10.712 1.00 90.69 82 LYS A O 1
ATOM 635 N N . PHE A 1 83 ? 15.151 -2.719 -11.340 1.00 94.81 83 PHE A N 1
ATOM 636 C CA . PHE A 1 83 ? 15.767 -3.067 -12.618 1.00 94.81 83 PHE A CA 1
ATOM 637 C C . PHE A 1 83 ? 15.788 -1.870 -13.574 1.00 94.81 83 PHE A C 1
ATOM 639 O O . PHE A 1 83 ? 16.856 -1.480 -14.034 1.00 94.81 83 PHE A O 1
ATOM 646 N N . ALA A 1 84 ? 14.639 -1.224 -13.792 1.00 95.38 84 ALA A N 1
ATOM 647 C CA . ALA A 1 84 ? 14.507 -0.064 -14.669 1.00 95.38 84 ALA A CA 1
ATOM 648 C C . ALA A 1 84 ? 15.432 1.086 -14.246 1.00 95.38 84 ALA A C 1
ATOM 650 O O . ALA A 1 84 ? 16.100 1.680 -15.085 1.00 95.38 84 ALA A O 1
ATOM 651 N N . ARG A 1 85 ? 15.566 1.344 -12.937 1.00 96.25 85 ARG A N 1
ATOM 652 C CA . ARG A 1 85 ? 16.468 2.387 -12.417 1.00 96.25 85 ARG A CA 1
ATOM 653 C C . ARG A 1 85 ? 17.927 2.208 -12.858 1.00 96.25 85 ARG A C 1
ATOM 655 O O . ARG A 1 85 ? 18.635 3.200 -12.972 1.00 96.25 85 ARG A O 1
ATOM 662 N N . VAL A 1 86 ? 18.376 0.973 -13.074 1.00 95.56 86 VAL A N 1
ATOM 663 C CA . VAL A 1 86 ? 19.746 0.671 -13.516 1.00 95.56 86 VAL A CA 1
ATOM 664 C C . VAL A 1 86 ? 19.809 0.502 -15.033 1.00 95.56 86 VAL A C 1
ATOM 666 O O . VAL A 1 86 ? 20.707 1.035 -15.673 1.00 95.56 86 VAL A O 1
ATOM 669 N N . TYR A 1 87 ? 18.847 -0.206 -15.620 1.00 96.38 87 TYR A N 1
ATOM 670 C CA . TYR A 1 87 ? 18.839 -0.535 -17.043 1.00 96.38 87 TYR A CA 1
ATOM 671 C C . TYR A 1 87 ? 18.585 0.685 -17.936 1.00 96.38 87 TYR A C 1
ATOM 673 O O . TYR A 1 87 ? 19.304 0.885 -18.910 1.00 96.38 87 TYR A O 1
ATOM 681 N N . THR A 1 88 ? 17.615 1.538 -17.587 1.00 97.00 88 THR A N 1
ATOM 682 C CA . THR A 1 88 ? 17.265 2.725 -18.380 1.00 97.00 88 THR A CA 1
ATOM 683 C C . THR A 1 88 ? 18.456 3.658 -18.618 1.00 97.00 88 THR A C 1
ATOM 685 O O . THR A 1 88 ? 18.713 3.958 -19.782 1.00 97.00 88 THR A O 1
ATOM 688 N N . PRO A 1 89 ? 19.225 4.107 -17.602 1.00 97.69 89 PRO A N 1
ATOM 689 C CA . PRO A 1 89 ? 20.368 4.974 -17.870 1.00 97.69 89 PRO A CA 1
ATOM 690 C C . PRO A 1 89 ? 21.437 4.272 -18.712 1.00 97.69 89 PRO A C 1
ATOM 692 O O . PRO A 1 89 ? 21.990 4.900 -19.605 1.00 97.69 89 PRO A O 1
ATOM 695 N N . ILE A 1 90 ? 21.692 2.976 -18.494 1.00 97.56 90 ILE A N 1
ATOM 696 C CA . ILE A 1 90 ? 22.668 2.219 -19.294 1.00 97.56 90 ILE A CA 1
ATOM 697 C C . ILE A 1 90 ? 22.280 2.231 -20.773 1.00 97.56 90 ILE A C 1
ATOM 699 O O . ILE A 1 90 ? 23.107 2.579 -21.609 1.00 97.56 90 ILE A O 1
ATOM 703 N N . VAL A 1 91 ? 21.030 1.897 -21.100 1.00 96.56 91 VAL A N 1
ATOM 704 C CA . VAL A 1 91 ? 20.562 1.890 -22.493 1.00 96.56 91 VAL A CA 1
ATOM 705 C C . VAL A 1 91 ? 20.614 3.287 -23.099 1.00 96.56 91 VAL A C 1
ATOM 707 O O . VAL A 1 91 ? 21.059 3.430 -24.230 1.00 96.56 91 VAL A O 1
ATOM 710 N N . VAL A 1 92 ? 20.248 4.326 -22.344 1.00 96.69 92 VAL A N 1
ATOM 711 C CA . VAL A 1 92 ? 20.345 5.716 -22.815 1.00 96.69 92 VAL A CA 1
ATOM 712 C C . VAL A 1 92 ? 21.795 6.092 -23.132 1.00 96.69 92 VAL A C 1
ATOM 714 O O . VAL A 1 92 ? 22.059 6.647 -24.195 1.00 96.69 92 VAL A O 1
ATOM 717 N N . PHE A 1 93 ? 22.756 5.757 -22.267 1.00 97.75 93 PHE A N 1
ATOM 718 C CA . PHE A 1 93 ? 24.171 6.026 -22.538 1.00 97.75 93 PHE A CA 1
ATOM 719 C C . PHE A 1 93 ? 24.716 5.201 -23.704 1.00 97.75 93 PHE A C 1
ATOM 721 O O . PHE A 1 93 ? 25.514 5.720 -24.481 1.00 97.75 93 PHE A O 1
ATOM 728 N N . LEU A 1 94 ? 24.278 3.950 -23.861 1.00 96.81 94 LEU A N 1
ATOM 729 C CA . LEU A 1 94 ? 24.643 3.124 -25.011 1.00 96.81 94 LEU A CA 1
ATOM 730 C C . LEU A 1 94 ? 24.077 3.690 -26.316 1.00 96.81 94 LEU A C 1
ATOM 732 O O . LEU A 1 94 ? 24.815 3.765 -27.292 1.00 96.81 94 LEU A O 1
ATOM 736 N N . ALA A 1 95 ? 22.823 4.147 -26.329 1.00 95.94 95 ALA A N 1
ATOM 737 C CA . ALA A 1 95 ? 22.197 4.776 -27.492 1.00 95.94 95 ALA A CA 1
ATOM 738 C C . ALA A 1 95 ? 22.898 6.092 -27.868 1.00 95.94 95 ALA A C 1
ATOM 740 O O . ALA A 1 95 ? 23.231 6.324 -29.033 1.00 95.94 95 ALA A O 1
ATOM 741 N N . LEU A 1 96 ? 23.218 6.930 -26.874 1.00 96.56 96 LEU A N 1
ATOM 742 C CA . LEU A 1 96 ? 24.032 8.131 -27.081 1.00 96.56 96 LEU A CA 1
ATOM 743 C C . LEU A 1 96 ? 25.422 7.771 -27.616 1.00 96.56 96 LEU A C 1
ATOM 745 O O . LEU A 1 96 ? 25.892 8.389 -28.566 1.00 96.56 96 LEU A O 1
ATOM 749 N N . GLY A 1 97 ? 26.064 6.748 -27.053 1.00 95.50 97 GLY A N 1
ATOM 750 C CA . GLY A 1 97 ? 27.346 6.243 -27.532 1.00 95.50 97 GLY A CA 1
ATOM 751 C C . GLY A 1 97 ? 27.272 5.788 -28.989 1.00 95.50 97 GLY A C 1
ATOM 752 O O 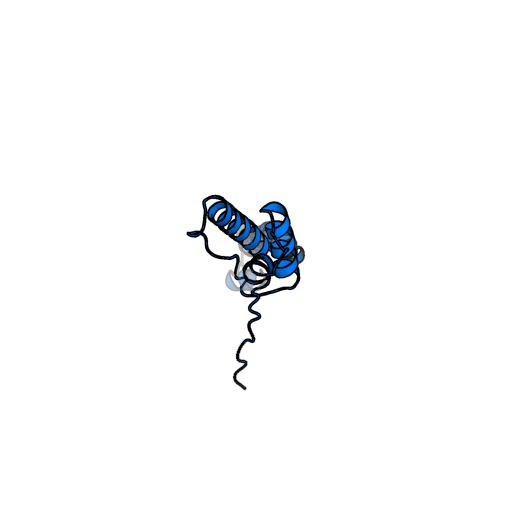. GLY A 1 97 ? 28.074 6.232 -29.802 1.00 95.50 97 GLY A O 1
ATOM 753 N N . LEU A 1 98 ? 26.282 4.974 -29.353 1.00 94.38 98 LEU A N 1
ATOM 754 C CA . LEU A 1 98 ? 26.108 4.497 -30.726 1.00 94.38 98 LEU A CA 1
ATOM 755 C C . LEU A 1 98 ? 25.845 5.648 -31.706 1.00 94.38 98 LEU A C 1
ATOM 757 O O . LEU A 1 98 ? 26.329 5.616 -32.834 1.00 94.38 98 LEU A O 1
ATOM 761 N N . THR A 1 99 ? 25.135 6.683 -31.259 1.00 94.25 99 THR A N 1
ATOM 762 C CA . THR A 1 99 ? 24.848 7.867 -32.074 1.00 94.25 99 THR A CA 1
ATOM 763 C C . THR A 1 99 ? 26.087 8.749 -32.256 1.00 94.25 99 THR A C 1
ATOM 765 O O . THR A 1 99 ? 26.365 9.190 -33.371 1.00 94.25 99 THR A O 1
ATOM 768 N N . PHE A 1 100 ? 26.840 9.019 -31.184 1.00 94.69 100 PHE A N 1
ATOM 769 C CA . PHE A 1 100 ? 27.871 10.065 -31.159 1.00 94.69 100 PHE A CA 1
ATOM 770 C C . PHE A 1 100 ? 29.316 9.562 -31.238 1.00 94.69 100 PHE A C 1
ATOM 772 O O . PHE A 1 100 ? 30.185 10.327 -31.635 1.00 94.69 100 PHE A O 1
ATOM 779 N N . ILE A 1 101 ? 29.623 8.306 -30.908 1.00 94.38 101 ILE A N 1
ATOM 780 C CA . ILE A 1 101 ? 30.989 7.769 -31.061 1.00 94.38 101 ILE A CA 1
ATOM 781 C C . ILE A 1 101 ? 31.435 7.781 -32.538 1.00 94.38 101 ILE A C 1
ATOM 783 O O . ILE A 1 101 ? 32.528 8.280 -32.814 1.00 94.38 101 ILE A O 1
ATOM 787 N N . PRO A 1 102 ? 30.618 7.325 -33.510 1.00 92.44 102 PRO A N 1
ATOM 788 C CA . PRO A 1 102 ? 31.011 7.302 -34.921 1.00 92.44 102 PRO A CA 1
ATOM 789 C C . PRO A 1 102 ? 31.227 8.693 -35.528 1.00 92.44 102 PRO A C 1
ATOM 791 O O . PRO A 1 102 ? 31.976 8.818 -36.494 1.00 92.44 102 PRO A O 1
ATOM 794 N N . TYR A 1 103 ? 30.631 9.738 -34.940 1.00 91.38 103 TYR A N 1
ATOM 795 C CA . TYR A 1 103 ? 30.821 11.133 -35.355 1.00 91.38 103 TYR A CA 1
ATOM 796 C C . TYR A 1 103 ? 32.298 11.555 -35.342 1.00 91.38 103 TYR A C 1
ATOM 798 O O . TYR A 1 103 ? 32.719 12.346 -36.178 1.00 91.38 103 TYR A O 1
ATOM 806 N N . PHE A 1 104 ? 33.103 11.006 -34.427 1.00 92.81 104 PHE A N 1
ATOM 807 C CA . PHE A 1 104 ? 34.519 11.365 -34.294 1.00 92.81 104 PHE A CA 1
ATOM 808 C C . PHE A 1 104 ? 35.458 10.561 -35.199 1.00 92.81 104 PHE A C 1
ATOM 810 O O . PHE A 1 104 ? 36.630 10.909 -35.311 1.00 92.81 104 PHE A O 1
ATOM 817 N N . SER A 1 105 ? 34.989 9.466 -35.802 1.00 90.94 105 SER A N 1
ATOM 818 C CA . SER A 1 105 ? 35.852 8.521 -36.528 1.00 90.94 105 SER A CA 1
ATOM 819 C C . SER A 1 105 ? 35.446 8.291 -37.984 1.00 90.94 105 SER A C 1
ATOM 821 O O . SER A 1 105 ? 36.249 7.752 -38.741 1.00 90.94 105 SER A O 1
ATOM 823 N N . ILE A 1 106 ? 34.230 8.672 -38.390 1.00 91.12 106 ILE A N 1
ATOM 824 C CA . ILE A 1 106 ? 33.713 8.458 -39.748 1.00 91.12 106 ILE A CA 1
ATOM 825 C C . ILE A 1 106 ? 33.612 9.796 -40.482 1.00 91.12 106 ILE A C 1
ATOM 827 O O . ILE A 1 106 ? 32.838 10.664 -40.092 1.00 91.12 106 ILE A O 1
ATOM 831 N N . GLU A 1 107 ? 34.338 9.936 -41.593 1.00 86.31 107 GLU A N 1
ATOM 832 C CA . GLU A 1 107 ? 34.345 11.165 -42.405 1.00 86.31 107 GLU A CA 1
ATOM 833 C C . GLU A 1 107 ? 32.986 11.459 -43.074 1.00 86.31 107 GLU A C 1
ATOM 835 O O . GLU A 1 107 ? 32.577 12.612 -43.159 1.00 86.31 107 GLU A O 1
ATOM 840 N N . ASN A 1 108 ? 32.242 10.424 -43.490 1.00 89.94 108 ASN A N 1
ATOM 841 C CA . ASN A 1 108 ? 30.906 10.541 -44.100 1.00 89.94 108 ASN A CA 1
ATOM 842 C C . ASN A 1 108 ? 29.776 10.286 -43.086 1.00 89.94 108 ASN A C 1
ATOM 844 O O . ASN A 1 108 ? 28.868 9.489 -43.330 1.00 89.94 108 ASN A O 1
ATOM 848 N N . TYR A 1 109 ? 29.854 10.890 -41.903 1.00 93.00 109 TYR A N 1
ATOM 849 C CA . TYR A 1 109 ? 28.853 10.683 -40.860 1.00 93.00 109 TYR A CA 1
ATOM 850 C C . TYR A 1 109 ? 27.481 11.286 -41.227 1.00 93.00 109 TYR A C 1
ATOM 852 O O . TYR A 1 109 ? 27.377 12.464 -41.570 1.00 93.00 109 TYR A O 1
ATOM 860 N N . VAL A 1 110 ? 26.407 10.499 -41.071 1.00 92.50 110 VAL A N 1
ATOM 861 C CA . VAL A 1 110 ? 25.012 10.938 -41.264 1.00 92.50 110 VAL A CA 1
ATOM 862 C C . VAL A 1 110 ? 24.221 10.747 -39.969 1.00 92.50 110 VAL A C 1
ATOM 864 O O . VAL A 1 110 ? 23.834 9.633 -39.626 1.00 92.50 110 VAL A O 1
ATOM 867 N N . PHE A 1 111 ? 23.933 11.844 -39.260 1.00 91.75 111 PHE A N 1
ATOM 868 C CA . PHE A 1 111 ? 23.280 11.813 -37.941 1.00 91.75 111 PHE A CA 1
ATOM 869 C C . PHE A 1 111 ? 21.974 11.011 -37.917 1.00 91.75 111 PHE A C 1
ATOM 871 O O . PHE A 1 111 ? 21.802 10.140 -37.071 1.00 91.75 111 PHE A O 1
ATOM 878 N N . ASN A 1 112 ? 21.070 11.265 -38.868 1.00 92.06 112 ASN A N 1
ATOM 879 C CA . ASN A 1 112 ? 19.758 10.612 -38.905 1.00 92.06 112 ASN A CA 1
ATOM 880 C C . ASN A 1 112 ? 19.860 9.088 -39.051 1.00 92.06 112 ASN A C 1
ATOM 882 O O . ASN A 1 112 ? 19.020 8.363 -38.528 1.00 92.06 112 ASN A O 1
ATOM 886 N N . GLU A 1 113 ? 20.888 8.600 -39.748 1.00 90.00 113 GLU A N 1
ATOM 887 C CA . GLU A 1 113 ? 21.107 7.169 -39.934 1.00 90.00 113 GLU A CA 1
ATOM 888 C C . GLU A 1 113 ? 21.579 6.509 -38.634 1.00 90.00 113 GLU A C 1
ATOM 890 O O . GLU A 1 113 ? 21.080 5.453 -38.254 1.00 90.00 113 GLU A O 1
ATOM 895 N N . TRP A 1 114 ? 22.510 7.146 -37.926 1.00 90.81 114 TRP A N 1
ATOM 896 C CA . TRP A 1 114 ? 23.040 6.632 -36.664 1.00 90.81 114 TRP A CA 1
ATOM 897 C C . TRP A 1 114 ? 22.054 6.774 -35.507 1.00 90.81 114 TRP A C 1
ATOM 899 O O . TRP A 1 114 ? 21.962 5.864 -34.689 1.00 90.81 114 TRP A O 1
ATOM 909 N N . LEU A 1 115 ? 21.257 7.844 -35.489 1.00 91.12 115 LEU A N 1
ATOM 910 C CA . LEU A 1 115 ? 20.159 8.011 -34.541 1.00 91.12 115 LEU A CA 1
ATOM 911 C C . LEU A 1 115 ? 19.067 6.950 -34.740 1.00 91.12 115 LEU A C 1
ATOM 913 O O . LEU A 1 115 ? 18.518 6.466 -33.763 1.00 91.12 115 LEU A O 1
ATOM 917 N N . TYR A 1 116 ? 18.757 6.564 -35.984 1.00 91.62 116 TYR A N 1
ATOM 918 C CA . TYR A 1 116 ? 17.777 5.505 -36.261 1.00 91.62 116 TYR A CA 1
ATOM 919 C C . TYR A 1 116 ? 18.267 4.107 -35.843 1.00 91.62 116 TYR A C 1
ATOM 921 O O . TYR A 1 116 ? 17.466 3.206 -35.602 1.00 91.62 116 TYR A O 1
ATOM 929 N N . ARG A 1 117 ? 19.589 3.907 -35.790 1.00 87.38 117 ARG A N 1
ATOM 930 C CA . ARG A 1 117 ? 20.219 2.642 -35.382 1.00 87.38 117 ARG A CA 1
ATOM 931 C C . ARG A 1 117 ? 20.346 2.494 -33.859 1.00 87.38 117 ARG A C 1
ATOM 933 O O . ARG A 1 117 ? 20.585 1.374 -33.410 1.00 87.38 117 ARG A O 1
ATOM 940 N N . ALA A 1 118 ? 20.256 3.595 -33.113 1.00 83.38 118 ALA A N 1
ATOM 941 C CA . ALA A 1 118 ? 20.409 3.669 -31.658 1.00 83.38 118 ALA A CA 1
ATOM 942 C C . ALA A 1 118 ? 19.086 3.468 -30.915 1.00 83.38 118 ALA A C 1
ATOM 944 O O . ALA A 1 118 ? 19.145 2.867 -29.818 1.00 83.38 118 ALA A O 1
#

pLDDT: mean 88.9, std 8.03, range [49.75, 97.75]